Protein AF-A0A6L7CP15-F1 (afdb_monomer)

pLDDT: mean 97.13, std 3.35, range [74.56, 98.81]

Sequence (68 aa):
ITEQGIADLRGLSPLQRARTIIDNCAHPMYRDYLHRYLENAPGGHIHHDLSHVFDLHRNLIATGSMLG

Structure (mmCIF, N/CA/C/O backbone):
data_AF-A0A6L7CP15-F1
#
_entry.id   AF-A0A6L7CP15-F1
#
loop_
_atom_site.group_PDB
_atom_site.id
_atom_site.type_symbol
_atom_site.label_atom_id
_atom_site.label_alt_id
_atom_site.label_comp_id
_atom_site.label_asym_id
_atom_site.label_entity_id
_atom_site.label_seq_id
_atom_site.pdbx_PDB_ins_code
_atom_site.Cartn_x
_atom_site.Cartn_y
_atom_site.Cartn_z
_atom_site.occupancy
_atom_site.B_iso_or_equ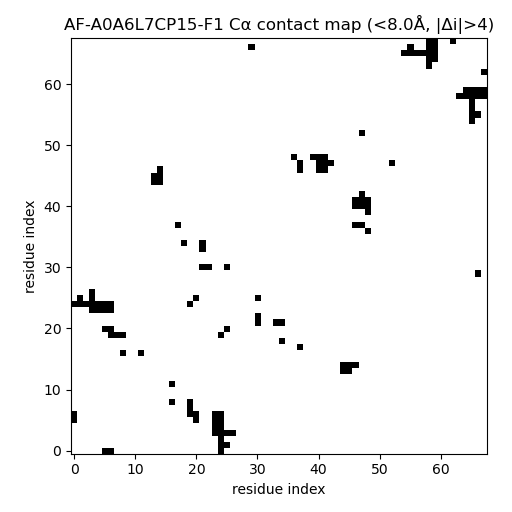iv
_atom_site.auth_seq_id
_atom_site.auth_comp_id
_atom_site.auth_asym_id
_atom_site.auth_atom_id
_atom_site.pdbx_PDB_model_num
ATOM 1 N N . ILE A 1 1 ? 3.021 -13.532 7.784 1.00 97.38 1 ILE A N 1
ATOM 2 C CA . ILE A 1 1 ? 2.000 -14.311 8.518 1.00 97.38 1 ILE A CA 1
ATOM 3 C C . ILE A 1 1 ? 1.160 -13.300 9.269 1.00 97.38 1 ILE A C 1
ATOM 5 O O . ILE A 1 1 ? 1.737 -12.488 9.983 1.00 97.38 1 ILE A O 1
ATOM 9 N N . THR A 1 2 ? -0.146 -13.318 9.048 1.00 98.56 2 THR A N 1
ATOM 10 C CA . THR A 1 2 ? -1.162 -12.520 9.750 1.00 98.56 2 THR A CA 1
ATOM 11 C C . THR A 1 2 ? -2.341 -13.439 10.082 1.00 98.56 2 THR A C 1
ATOM 13 O O . THR A 1 2 ? -2.327 -14.617 9.725 1.00 98.56 2 THR A O 1
ATOM 16 N N . GLU A 1 3 ? -3.377 -12.925 10.738 1.00 98.44 3 GLU A N 1
ATOM 17 C CA . GLU A 1 3 ? -4.639 -13.645 10.943 1.00 98.44 3 GLU A CA 1
ATOM 18 C C . GLU A 1 3 ? -5.372 -13.958 9.627 1.00 98.44 3 GLU A C 1
ATOM 20 O O . GLU A 1 3 ? -6.177 -14.883 9.581 1.00 98.44 3 GLU A O 1
ATOM 25 N N . GLN A 1 4 ? -5.065 -13.221 8.552 1.00 98.56 4 GLN A N 1
ATOM 26 C CA . GLN A 1 4 ? -5.622 -13.451 7.216 1.00 98.56 4 GLN A CA 1
ATOM 27 C C . GLN A 1 4 ? -4.961 -14.631 6.492 1.00 98.56 4 GLN A C 1
ATOM 29 O O . GLN A 1 4 ? -5.575 -15.207 5.594 1.00 98.56 4 GLN A O 1
ATOM 34 N N . GLY A 1 5 ? -3.722 -14.989 6.862 1.00 98.44 5 GLY A N 1
ATOM 35 C CA . GLY A 1 5 ? -2.990 -16.086 6.234 1.00 98.44 5 GLY A CA 1
ATOM 36 C C . GLY A 1 5 ? -1.465 -15.941 6.207 1.00 98.44 5 GLY A C 1
ATOM 37 O O . GLY A 1 5 ? -0.830 -15.220 6.986 1.00 98.44 5 GLY A O 1
ATOM 38 N N . ILE A 1 6 ? -0.847 -16.692 5.293 1.00 98.50 6 ILE A N 1
ATOM 39 C CA . ILE A 1 6 ? 0.603 -16.772 5.093 1.00 98.50 6 ILE A CA 1
ATOM 40 C C . ILE A 1 6 ? 0.955 -16.513 3.627 1.00 98.50 6 ILE A C 1
ATOM 42 O O . ILE A 1 6 ? 0.352 -17.079 2.725 1.00 98.50 6 ILE A O 1
ATOM 46 N N . ALA A 1 7 ? 1.968 -15.679 3.398 1.00 98.69 7 ALA A N 1
ATOM 47 C CA . ALA A 1 7 ? 2.550 -15.439 2.083 1.00 98.69 7 ALA A CA 1
ATOM 48 C C . ALA A 1 7 ? 3.947 -16.074 2.020 1.00 98.69 7 ALA A C 1
ATOM 50 O O . ALA A 1 7 ? 4.859 -15.624 2.718 1.00 98.69 7 ALA A O 1
ATOM 51 N N . ASP A 1 8 ? 4.118 -17.109 1.196 1.00 98.56 8 ASP A N 1
ATOM 52 C CA . ASP A 1 8 ? 5.437 -17.654 0.859 1.00 98.56 8 ASP A CA 1
ATOM 53 C C . ASP A 1 8 ? 6.051 -16.828 -0.275 1.00 98.56 8 ASP A C 1
ATOM 55 O O . ASP A 1 8 ? 5.451 -16.661 -1.333 1.00 98.56 8 ASP A O 1
ATOM 59 N N . LEU A 1 9 ? 7.240 -16.275 -0.036 1.00 98.62 9 LEU A N 1
ATOM 60 C CA . LEU A 1 9 ? 7.889 -15.321 -0.940 1.00 98.62 9 LEU A CA 1
ATOM 61 C C . LEU A 1 9 ? 9.120 -15.896 -1.646 1.00 98.62 9 LEU A C 1
ATOM 63 O O . LEU A 1 9 ? 9.817 -15.165 -2.354 1.00 98.62 9 LEU A O 1
ATOM 67 N N . ARG A 1 10 ? 9.437 -17.176 -1.428 1.00 98.62 10 ARG A N 1
ATOM 68 C CA . ARG A 1 10 ? 10.645 -17.800 -1.980 1.00 98.62 10 ARG A CA 1
ATOM 69 C C . ARG A 1 10 ? 10.542 -17.901 -3.503 1.00 98.62 10 ARG A C 1
ATOM 71 O O . ARG A 1 10 ? 9.545 -18.369 -4.035 1.00 98.62 10 ARG A O 1
ATOM 78 N N . GLY A 1 11 ? 11.588 -17.457 -4.201 1.00 98.19 11 GLY A N 1
ATOM 79 C CA . GLY A 1 11 ? 11.667 -17.516 -5.667 1.00 98.19 11 GLY A CA 1
ATOM 80 C C . GLY A 1 11 ? 10.767 -16.524 -6.416 1.00 98.19 11 GLY A C 1
ATOM 81 O O . GLY A 1 11 ? 10.705 -16.587 -7.640 1.00 98.19 11 GLY A O 1
ATOM 82 N N . LEU A 1 12 ? 10.086 -15.609 -5.717 1.00 98.44 12 LEU A N 1
ATOM 83 C CA . LEU A 1 12 ? 9.174 -14.643 -6.332 1.00 98.44 12 LEU A CA 1
ATOM 84 C C . LEU A 1 12 ? 9.876 -13.319 -6.677 1.00 98.44 12 LEU A C 1
ATOM 86 O O . LEU A 1 12 ? 10.637 -12.773 -5.874 1.00 98.44 12 LEU A O 1
ATOM 90 N N . SER A 1 13 ? 9.560 -12.756 -7.848 1.00 97.62 13 SER A N 1
ATOM 91 C CA . SER A 1 13 ? 9.940 -11.387 -8.228 1.00 97.62 13 SER A CA 1
ATOM 92 C C . SER A 1 13 ? 9.248 -10.344 -7.334 1.00 97.62 13 SER A C 1
ATOM 94 O O . SER A 1 13 ? 8.248 -10.668 -6.689 1.00 97.62 13 SER A O 1
ATOM 96 N N . PRO A 1 14 ? 9.700 -9.077 -7.279 1.00 97.81 14 PRO A N 1
ATOM 97 C CA . PRO A 1 14 ? 9.073 -8.073 -6.414 1.00 97.81 14 PRO A CA 1
ATOM 98 C C . PRO A 1 14 ? 7.570 -7.888 -6.660 1.00 97.81 14 PRO A C 1
ATOM 100 O O . PRO A 1 14 ? 6.807 -7.819 -5.699 1.00 97.81 14 PRO A O 1
ATOM 103 N N . LEU A 1 15 ? 7.127 -7.895 -7.923 1.00 96.88 15 LEU A N 1
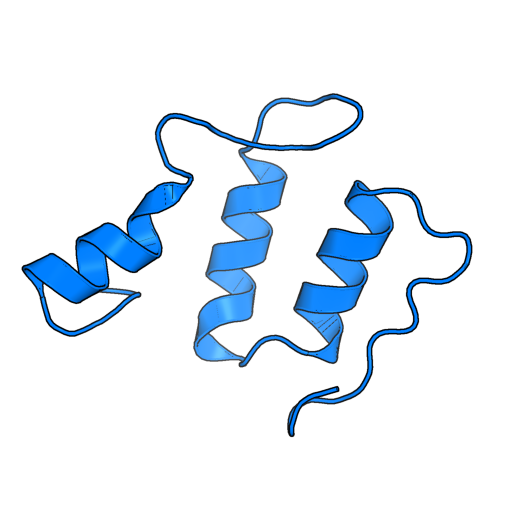ATOM 104 C CA . LEU A 1 15 ? 5.705 -7.790 -8.260 1.00 96.88 15 LEU A CA 1
ATOM 105 C C . LEU A 1 15 ? 4.912 -9.017 -7.783 1.00 96.88 15 LEU A C 1
ATOM 107 O O . LEU A 1 15 ? 3.827 -8.877 -7.220 1.00 96.88 15 LEU A O 1
ATOM 111 N N . GLN A 1 16 ? 5.466 -10.221 -7.964 1.00 98.00 16 GLN A N 1
ATOM 112 C CA . GLN A 1 16 ? 4.851 -11.458 -7.472 1.00 98.00 16 GLN A CA 1
ATOM 113 C C . GLN A 1 16 ? 4.780 -11.473 -5.941 1.00 98.00 16 GLN A C 1
ATOM 115 O O . GLN A 1 16 ? 3.757 -11.862 -5.380 1.00 98.00 16 GLN A O 1
ATOM 120 N N . ARG A 1 17 ? 5.832 -11.001 -5.259 1.00 98.56 17 ARG A N 1
ATOM 121 C CA . ARG A 1 17 ? 5.860 -10.862 -3.798 1.00 98.56 17 ARG A CA 1
ATOM 122 C C . ARG A 1 17 ? 4.783 -9.899 -3.319 1.00 98.56 17 ARG A C 1
ATOM 124 O O . ARG A 1 17 ? 4.036 -10.261 -2.419 1.00 98.56 17 ARG A O 1
ATOM 131 N N . ALA A 1 18 ? 4.678 -8.718 -3.929 1.00 98.25 18 ALA A N 1
ATOM 132 C CA . ALA A 1 18 ? 3.668 -7.725 -3.572 1.00 98.25 18 ALA A CA 1
ATOM 133 C C . ALA A 1 18 ? 2.253 -8.309 -3.679 1.00 98.25 18 ALA A C 1
ATOM 135 O O . ALA A 1 18 ? 1.522 -8.292 -2.694 1.00 98.25 18 ALA A O 1
ATOM 136 N N . ARG A 1 19 ? 1.908 -8.926 -4.818 1.00 98.19 19 ARG A N 1
ATOM 137 C CA . ARG A 1 19 ? 0.606 -9.593 -5.008 1.00 98.19 19 ARG A CA 1
ATOM 1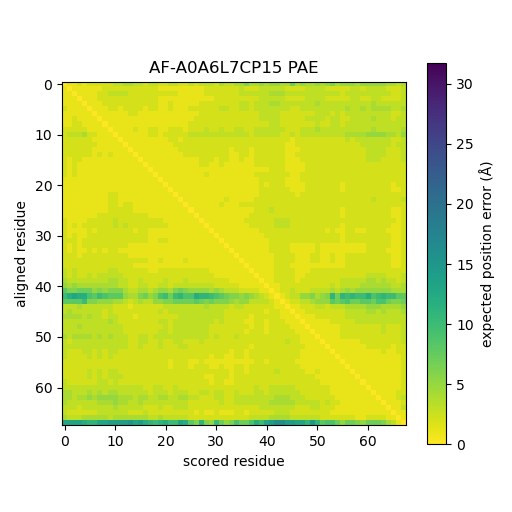38 C C . ARG A 1 19 ? 0.358 -10.678 -3.960 1.00 98.19 19 ARG A C 1
ATOM 140 O O . ARG A 1 19 ? -0.640 -10.626 -3.258 1.00 98.19 19 ARG A O 1
ATOM 147 N N . THR A 1 20 ? 1.327 -11.571 -3.752 1.00 98.75 20 THR A N 1
ATOM 148 C CA . THR A 1 20 ? 1.204 -12.672 -2.778 1.00 98.75 20 THR A CA 1
ATOM 149 C C . THR A 1 20 ? 0.989 -12.160 -1.351 1.00 98.75 20 THR A C 1
ATOM 151 O O . THR A 1 20 ? 0.202 -12.737 -0.602 1.00 98.75 20 THR A O 1
ATOM 154 N N . ILE A 1 21 ? 1.661 -11.072 -0.958 1.00 98.81 21 ILE A N 1
ATOM 155 C CA . ILE A 1 21 ? 1.452 -10.433 0.348 1.00 98.81 21 ILE A CA 1
ATOM 156 C C . ILE A 1 21 ? 0.041 -9.846 0.442 1.00 98.81 21 ILE A C 1
ATOM 158 O O . ILE A 1 21 ? -0.628 -10.062 1.452 1.00 98.81 21 ILE A O 1
ATOM 162 N N . ILE A 1 22 ? -0.412 -9.120 -0.582 1.00 98.69 22 ILE A N 1
ATOM 163 C CA . ILE A 1 22 ? -1.735 -8.484 -0.578 1.00 98.69 22 ILE A CA 1
ATOM 164 C C . ILE A 1 22 ? -2.833 -9.552 -0.486 1.00 98.69 22 ILE A C 1
ATOM 166 O O . ILE A 1 22 ? -3.670 -9.485 0.413 1.00 98.69 22 ILE A O 1
ATOM 170 N N . ASP A 1 23 ? -2.763 -10.585 -1.325 1.00 98.62 23 ASP A N 1
ATOM 171 C CA . ASP A 1 23 ? -3.782 -11.633 -1.415 1.00 98.62 23 ASP A CA 1
ATOM 172 C C . ASP A 1 23 ? -3.895 -12.458 -0.124 1.00 98.62 23 ASP A C 1
ATOM 174 O O . ASP A 1 23 ? -4.999 -12.779 0.322 1.00 98.62 23 ASP A O 1
ATOM 178 N N . ASN A 1 24 ? -2.757 -12.794 0.499 1.00 98.69 24 ASN A N 1
ATOM 179 C CA . ASN A 1 24 ? -2.723 -13.770 1.593 1.00 98.69 24 ASN A CA 1
ATOM 180 C C . ASN A 1 24 ? -2.580 -13.155 2.989 1.00 98.69 24 ASN A C 1
ATOM 182 O O . ASN A 1 24 ? -2.857 -13.837 3.969 1.00 98.69 24 ASN A O 1
ATOM 186 N N . CYS A 1 25 ? -2.094 -11.916 3.116 1.00 98.81 25 CYS A N 1
ATOM 187 C CA . CYS A 1 25 ? -1.789 -11.323 4.425 1.00 98.81 25 CYS A CA 1
ATOM 188 C C . CYS A 1 25 ? -2.523 -10.008 4.704 1.00 98.81 25 CYS A C 1
ATOM 190 O O . CYS A 1 25 ? -2.762 -9.708 5.875 1.00 98.81 25 CYS A O 1
ATOM 192 N N . ALA A 1 26 ? -2.859 -9.209 3.686 1.00 98.75 26 ALA A N 1
ATOM 193 C CA . ALA A 1 26 ? -3.499 -7.918 3.925 1.00 98.75 26 ALA A CA 1
ATOM 194 C C . ALA A 1 26 ? -4.944 -8.094 4.410 1.00 98.75 26 ALA A C 1
ATOM 196 O O . ALA A 1 26 ? -5.680 -8.963 3.929 1.00 98.75 26 ALA A O 1
ATOM 197 N N . HIS A 1 27 ? -5.351 -7.245 5.355 1.00 98.62 27 HIS A N 1
ATOM 198 C CA . HIS A 1 27 ? -6.720 -7.198 5.859 1.00 98.62 27 HIS A CA 1
ATOM 199 C C . HIS A 1 27 ? -7.696 -6.829 4.721 1.00 98.62 27 HIS A C 1
ATOM 201 O O . HIS A 1 27 ? -7.359 -5.946 3.925 1.00 98.62 27 HIS A O 1
ATOM 207 N N . PRO A 1 28 ? -8.901 -7.434 4.634 1.00 98.38 28 PRO A N 1
ATOM 208 C CA . PRO A 1 28 ? -9.830 -7.235 3.517 1.00 98.38 28 PRO A CA 1
ATOM 209 C C . PRO A 1 28 ? -10.116 -5.768 3.174 1.00 98.38 28 PRO A C 1
ATOM 211 O O . PRO A 1 28 ? -10.125 -5.417 2.002 1.00 98.38 28 PRO A O 1
ATOM 214 N N . MET A 1 29 ? -10.239 -4.893 4.181 1.00 98.25 29 MET A N 1
ATOM 215 C CA . MET A 1 29 ? -10.433 -3.444 3.973 1.00 98.25 29 MET A CA 1
ATOM 216 C C . MET A 1 29 ? -9.322 -2.761 3.157 1.00 98.25 29 MET A C 1
ATOM 218 O O . MET A 1 29 ? -9.571 -1.733 2.541 1.00 98.25 29 MET A O 1
ATOM 222 N N . TYR A 1 30 ? -8.097 -3.291 3.175 1.00 98.62 30 TYR A N 1
ATOM 223 C CA . TYR A 1 30 ? -6.929 -2.664 2.551 1.00 98.62 30 TYR A CA 1
ATOM 224 C C . TYR A 1 30 ? -6.534 -3.305 1.219 1.00 98.62 30 TYR A C 1
ATOM 226 O O . TYR A 1 30 ? -5.754 -2.708 0.480 1.00 98.62 30 TYR A O 1
ATOM 234 N N . ARG A 1 31 ? -7.037 -4.504 0.892 1.00 98.38 31 ARG A N 1
ATOM 235 C CA . ARG A 1 31 ? -6.621 -5.247 -0.312 1.00 98.38 31 ARG A CA 1
ATOM 236 C C . ARG A 1 31 ? -6.847 -4.440 -1.583 1.00 98.38 31 ARG A C 1
ATOM 238 O O . ARG A 1 31 ? -5.905 -4.239 -2.343 1.00 98.38 31 ARG A O 1
ATOM 245 N N . ASP A 1 32 ? -8.053 -3.905 -1.752 1.00 98.38 32 ASP A N 1
ATOM 246 C CA . ASP A 1 32 ? -8.419 -3.112 -2.929 1.00 98.38 32 ASP A CA 1
ATOM 247 C C . ASP A 1 32 ? -7.521 -1.881 -3.095 1.00 98.38 32 ASP A C 1
ATOM 249 O O . ASP A 1 32 ? -7.063 -1.587 -4.199 1.00 98.38 32 ASP A O 1
ATOM 253 N N . TYR A 1 33 ? -7.221 -1.179 -1.997 1.00 98.38 33 TYR A N 1
ATOM 254 C CA . TYR A 1 33 ? -6.306 -0.037 -2.016 1.00 98.38 33 TYR A CA 1
ATOM 255 C C . TYR A 1 33 ? -4.900 -0.455 -2.471 1.00 98.38 33 TYR A C 1
ATOM 257 O O . TYR A 1 33 ? -4.311 0.181 -3.344 1.00 98.38 33 TYR A O 1
ATOM 265 N N . LEU A 1 34 ? -4.362 -1.537 -1.902 1.00 98.44 34 LEU A N 1
ATOM 266 C CA . LEU A 1 34 ? -3.004 -2.002 -2.189 1.00 98.44 34 LEU A CA 1
ATOM 267 C C . LEU A 1 34 ? -2.858 -2.521 -3.626 1.00 98.44 34 LEU A C 1
ATOM 269 O O . LEU A 1 34 ? -1.833 -2.264 -4.259 1.00 98.44 34 LEU A O 1
ATOM 273 N N . HIS A 1 35 ? -3.875 -3.203 -4.163 1.00 98.25 35 HIS A N 1
ATOM 274 C CA . HIS A 1 35 ? -3.893 -3.605 -5.571 1.00 98.25 35 HIS A CA 1
ATOM 275 C C . HIS A 1 35 ? -3.900 -2.393 -6.497 1.00 98.25 35 HIS A C 1
ATOM 277 O O . HIS A 1 35 ? -3.055 -2.316 -7.384 1.00 98.25 35 HIS A O 1
ATOM 283 N N . ARG A 1 36 ? -4.768 -1.405 -6.239 1.00 98.00 36 ARG A N 1
ATOM 284 C CA . ARG A 1 36 ? -4.813 -0.167 -7.032 1.00 98.00 36 ARG A CA 1
ATOM 285 C C . ARG A 1 36 ? -3.493 0.595 -6.979 1.00 98.00 36 ARG A C 1
ATOM 287 O O . ARG A 1 36 ? -3.039 1.087 -8.006 1.00 98.00 36 ARG A O 1
ATOM 294 N N . TYR A 1 37 ? -2.847 0.669 -5.813 1.00 97.62 37 TYR A N 1
ATOM 295 C CA . TYR A 1 37 ? -1.516 1.271 -5.695 1.00 97.62 37 TYR A CA 1
ATOM 296 C C . TYR A 1 37 ? -0.498 0.561 -6.600 1.00 97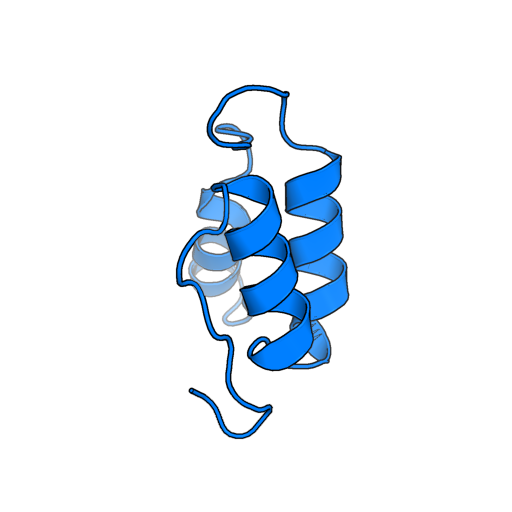.62 37 TYR A C 1
ATOM 298 O O . TYR A 1 37 ? 0.251 1.213 -7.324 1.00 97.62 37 TYR A O 1
ATOM 306 N N . LEU A 1 38 ? -0.496 -0.774 -6.597 1.00 97.06 38 LEU A N 1
ATOM 307 C CA . LEU A 1 38 ? 0.426 -1.583 -7.393 1.00 97.06 38 LEU A CA 1
ATOM 308 C C . LEU A 1 38 ? 0.149 -1.499 -8.906 1.00 97.06 38 LEU A C 1
ATOM 310 O O . LEU A 1 38 ? 1.089 -1.539 -9.697 1.00 97.06 38 LEU A O 1
ATOM 314 N N . GLU A 1 39 ? -1.122 -1.395 -9.299 1.00 95.88 39 GLU A N 1
ATOM 315 C CA . GLU A 1 39 ? -1.573 -1.248 -10.690 1.00 95.88 39 GLU A CA 1
ATOM 316 C C . GLU A 1 39 ? -1.257 0.135 -11.268 1.00 95.88 39 GLU A C 1
ATOM 318 O O . GLU A 1 39 ? -0.864 0.236 -12.429 1.00 95.88 39 GLU A O 1
ATOM 323 N N . ASN A 1 40 ? -1.393 1.185 -10.455 1.00 95.81 40 ASN A N 1
ATOM 324 C CA . ASN A 1 40 ? -1.131 2.565 -10.867 1.00 95.81 40 ASN A CA 1
ATOM 325 C C . ASN A 1 40 ? 0.357 2.935 -10.810 1.00 95.81 40 ASN A C 1
ATOM 327 O O . ASN A 1 40 ? 0.778 3.900 -11.450 1.00 95.81 40 ASN A O 1
ATOM 331 N N . ALA A 1 41 ? 1.158 2.195 -10.043 1.00 95.62 41 ALA A N 1
ATOM 332 C CA . ALA A 1 41 ? 2.579 2.462 -9.923 1.00 95.62 41 ALA A CA 1
ATOM 333 C C . ALA A 1 41 ? 3.315 2.230 -11.260 1.00 95.62 41 ALA A C 1
ATOM 335 O O . ALA A 1 41 ? 3.097 1.207 -11.920 1.00 95.62 41 ALA A O 1
ATOM 336 N N . PRO A 1 42 ? 4.232 3.137 -11.651 1.00 92.06 42 PRO A N 1
ATOM 337 C CA . PRO A 1 42 ? 5.033 2.974 -12.857 1.00 92.06 42 PRO A CA 1
ATOM 338 C C . PRO A 1 42 ? 5.820 1.656 -12.836 1.00 92.06 42 PRO A C 1
ATOM 340 O O . PRO A 1 42 ? 6.262 1.178 -11.788 1.00 92.06 42 PRO A O 1
ATOM 343 N N . GLY A 1 43 ? 5.978 1.064 -14.022 1.00 87.12 43 GLY A N 1
ATOM 344 C CA . GLY A 1 43 ? 6.659 -0.216 -14.196 1.00 87.12 43 GLY A CA 1
ATOM 345 C C . GLY A 1 43 ? 8.157 -0.161 -13.885 1.00 87.12 43 GLY A C 1
ATOM 346 O O . GLY A 1 43 ? 8.782 0.897 -13.864 1.00 87.12 43 GLY A O 1
ATOM 347 N N . GLY A 1 44 ? 8.750 -1.332 -13.673 1.00 91.69 44 GLY A N 1
ATOM 348 C CA . GLY A 1 44 ? 10.165 -1.489 -13.347 1.00 91.69 44 GLY A CA 1
ATOM 349 C C . GLY A 1 44 ? 10.395 -2.772 -12.560 1.00 91.69 44 GLY A C 1
ATOM 350 O O . GLY A 1 44 ? 9.505 -3.612 -12.449 1.00 91.69 44 GLY A O 1
ATOM 351 N N . HIS A 1 45 ? 11.588 -2.936 -11.983 1.00 94.44 45 HIS A N 1
ATOM 352 C CA . HIS A 1 45 ? 11.833 -4.081 -11.100 1.00 94.44 45 HIS A CA 1
ATOM 353 C C . HIS A 1 45 ? 10.972 -4.009 -9.828 1.00 94.44 45 HIS A C 1
ATOM 355 O O . HIS A 1 45 ? 10.471 -5.031 -9.367 1.00 94.44 45 HIS A O 1
ATOM 361 N N . ILE A 1 46 ? 10.777 -2.801 -9.287 1.00 95.56 46 ILE A N 1
ATOM 362 C CA . ILE A 1 46 ? 9.936 -2.518 -8.122 1.00 95.56 46 ILE A CA 1
ATOM 363 C C . ILE A 1 46 ? 8.943 -1.432 -8.526 1.00 95.56 46 ILE A C 1
ATOM 365 O O . ILE A 1 46 ? 9.346 -0.362 -8.973 1.00 95.56 46 ILE A O 1
ATOM 369 N N . HIS A 1 47 ? 7.658 -1.725 -8.368 1.00 96.00 47 HIS A N 1
ATOM 370 C CA . HIS A 1 47 ? 6.575 -0.814 -8.710 1.00 96.00 47 HIS A CA 1
ATOM 371 C C . HIS A 1 47 ? 6.311 0.120 -7.526 1.00 96.00 47 HIS A C 1
ATOM 373 O O . HIS A 1 47 ? 5.801 -0.318 -6.495 1.00 96.00 47 HIS A O 1
ATOM 379 N N . HIS A 1 48 ? 6.664 1.396 -7.675 1.00 95.75 48 HIS A N 1
ATOM 380 C CA . HIS A 1 48 ? 6.348 2.439 -6.702 1.00 95.75 48 HIS A CA 1
ATOM 381 C C . HIS A 1 48 ? 5.916 3.725 -7.392 1.00 95.75 48 HIS A C 1
ATOM 383 O O . HIS A 1 48 ? 6.618 4.237 -8.261 1.00 95.75 48 HIS A O 1
ATOM 389 N N . ASP A 1 49 ? 4.805 4.288 -6.928 1.00 96.06 49 ASP A N 1
ATOM 390 C CA . ASP A 1 49 ? 4.454 5.681 -7.182 1.00 96.06 49 ASP A CA 1
ATOM 391 C C . ASP A 1 49 ? 4.938 6.541 -6.012 1.00 96.06 49 ASP A C 1
ATOM 393 O O . ASP A 1 49 ? 4.386 6.471 -4.910 1.00 96.06 49 ASP A O 1
ATOM 397 N N . LEU A 1 50 ? 5.985 7.337 -6.245 1.00 95.50 50 LEU A N 1
ATOM 398 C CA . LEU A 1 50 ? 6.593 8.200 -5.228 1.00 95.50 50 LEU A CA 1
ATOM 399 C C . LEU A 1 50 ? 5.687 9.359 -4.803 1.00 95.50 50 LEU A C 1
ATOM 401 O O . LEU A 1 50 ? 5.884 9.905 -3.720 1.00 95.50 50 LEU A O 1
ATOM 405 N N . SER A 1 51 ? 4.695 9.718 -5.618 1.00 96.56 51 SER A N 1
ATOM 406 C CA . SER A 1 51 ? 3.743 10.781 -5.282 1.00 96.56 51 SER A CA 1
ATOM 407 C C . SER A 1 51 ? 2.773 10.334 -4.186 1.00 96.56 51 SER A C 1
ATOM 409 O O . SER A 1 51 ? 2.373 11.151 -3.360 1.00 96.56 51 SER A O 1
ATOM 411 N N . HIS A 1 52 ? 2.455 9.035 -4.153 1.00 96.31 52 HIS A N 1
ATOM 412 C CA . HIS A 1 52 ? 1.403 8.450 -3.312 1.00 96.31 52 HIS A CA 1
ATOM 413 C C . HIS A 1 52 ? 1.920 7.395 -2.310 1.00 96.31 52 HIS A C 1
ATOM 415 O O . HIS A 1 52 ? 1.154 6.837 -1.525 1.00 96.31 52 HIS A O 1
ATOM 421 N N . VAL A 1 53 ? 3.229 7.093 -2.293 1.00 97.00 53 VAL A N 1
ATOM 422 C CA . VAL A 1 53 ? 3.821 6.017 -1.462 1.00 97.00 53 VAL A CA 1
ATOM 423 C C . VAL A 1 53 ? 3.566 6.180 0.043 1.00 97.00 53 VAL A C 1
ATOM 425 O O . VAL A 1 53 ? 3.549 5.192 0.775 1.00 97.00 53 VAL A O 1
ATOM 428 N N . PHE A 1 54 ? 3.330 7.408 0.513 1.00 98.06 54 PHE A N 1
ATOM 429 C CA . PHE A 1 54 ? 3.098 7.707 1.928 1.00 98.06 54 PHE A CA 1
ATOM 430 C C . PHE A 1 54 ? 1.640 8.034 2.277 1.00 98.06 54 PHE A C 1
ATOM 432 O O . PHE A 1 54 ? 1.374 8.408 3.419 1.00 98.06 54 PHE A O 1
ATOM 439 N N . ASP A 1 55 ? 0.688 7.885 1.356 1.00 98.00 55 ASP A N 1
ATOM 440 C CA . ASP A 1 55 ? -0.689 8.356 1.561 1.00 98.00 55 ASP A CA 1
ATOM 441 C C . ASP A 1 55 ? -1.388 7.699 2.753 1.00 98.00 55 ASP A C 1
ATOM 443 O O . ASP A 1 55 ? -1.958 8.409 3.575 1.00 98.00 55 ASP A O 1
ATOM 447 N N . LEU A 1 56 ? -1.251 6.380 2.946 1.00 98.44 56 LEU A N 1
ATOM 448 C CA . LEU A 1 56 ? -1.822 5.696 4.119 1.00 98.44 56 LEU A CA 1
ATOM 449 C C . LEU A 1 56 ? -1.323 6.303 5.441 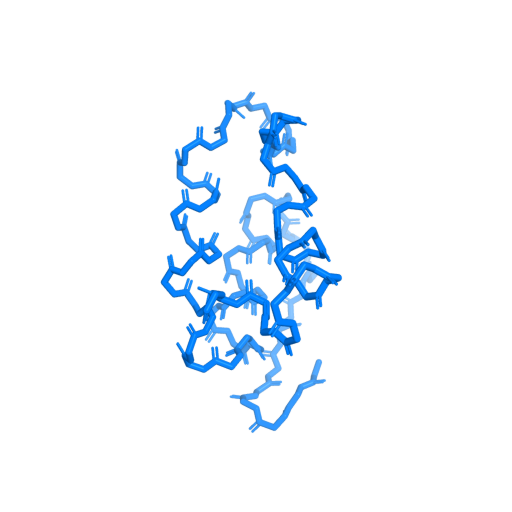1.00 98.44 56 LEU A C 1
ATOM 451 O O . LEU A 1 56 ? -2.093 6.496 6.382 1.00 98.44 56 LEU A O 1
ATOM 455 N N . HIS A 1 57 ? -0.034 6.640 5.514 1.00 98.44 57 HIS A N 1
ATOM 456 C 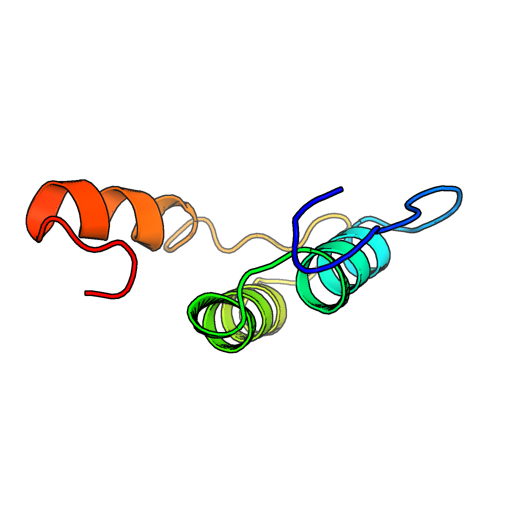CA . HIS A 1 57 ? 0.557 7.254 6.702 1.00 98.44 57 HIS A CA 1
ATOM 457 C C . HIS A 1 57 ? 0.103 8.706 6.875 1.00 98.44 57 HIS A C 1
ATOM 459 O O . HIS A 1 57 ? -0.196 9.131 7.990 1.00 98.44 57 HIS A O 1
ATOM 465 N N . ARG A 1 58 ? 0.020 9.465 5.778 1.00 98.25 58 ARG A N 1
ATOM 466 C CA . ARG A 1 58 ? -0.471 10.848 5.789 1.00 98.25 58 ARG A CA 1
ATOM 467 C C . ARG A 1 58 ? -1.931 10.916 6.228 1.00 98.25 58 ARG A C 1
ATOM 469 O O . ARG A 1 58 ? -2.261 11.759 7.057 1.00 98.25 58 ARG A O 1
ATOM 476 N N . ASN A 1 59 ? -2.769 10.005 5.740 1.00 98.31 59 ASN A N 1
ATOM 477 C CA . ASN A 1 59 ? -4.174 9.895 6.124 1.00 98.31 59 ASN A 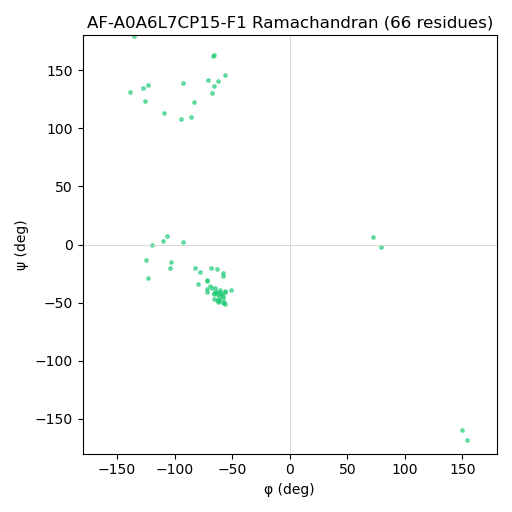CA 1
ATOM 478 C C . ASN A 1 59 ? -4.314 9.597 7.615 1.00 98.31 59 ASN A C 1
ATOM 480 O O . ASN A 1 59 ? -5.079 10.277 8.296 1.00 98.31 59 ASN A O 1
ATOM 484 N N . LEU A 1 60 ? -3.521 8.658 8.142 1.00 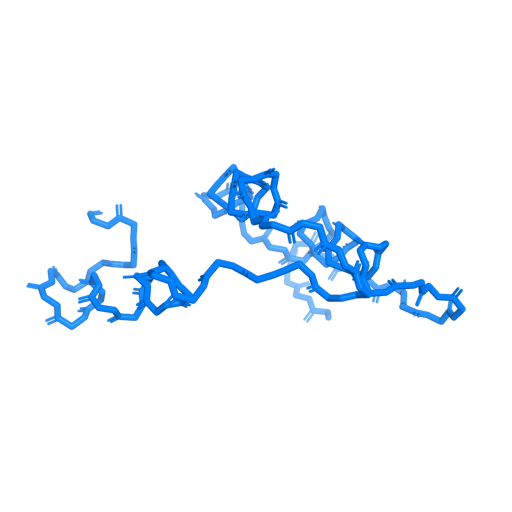98.56 60 LEU A N 1
ATOM 485 C CA . LEU A 1 60 ? -3.528 8.338 9.568 1.00 98.56 60 LEU A CA 1
ATOM 486 C C . LEU A 1 60 ? -3.197 9.565 10.425 1.00 98.56 60 LEU A C 1
ATOM 488 O O . LEU A 1 60 ? -3.881 9.819 11.411 1.00 98.56 60 LEU A O 1
ATOM 492 N N . ILE A 1 61 ? -2.181 10.342 10.037 1.00 98.38 61 ILE A N 1
ATOM 493 C CA . ILE A 1 61 ? -1.789 11.567 10.751 1.00 98.38 61 ILE A CA 1
ATOM 494 C C . ILE A 1 61 ? -2.892 12.631 10.672 1.00 98.38 61 ILE A C 1
ATOM 496 O O . ILE A 1 61 ? -3.166 13.302 11.664 1.00 98.38 61 ILE A O 1
ATOM 500 N N . ALA A 1 62 ? -3.512 12.802 9.504 1.00 98.19 62 ALA A N 1
ATOM 501 C CA . ALA A 1 62 ? -4.484 13.865 9.269 1.00 98.19 62 ALA A CA 1
ATOM 502 C C . ALA A 1 62 ? -5.884 13.561 9.829 1.00 98.19 62 ALA A C 1
ATOM 504 O O . ALA A 1 62 ? -6.581 14.478 10.254 1.00 98.19 62 ALA A O 1
ATOM 505 N N . THR A 1 63 ? -6.307 12.295 9.809 1.00 97.88 63 THR A N 1
ATOM 506 C CA . THR A 1 63 ? -7.705 11.892 10.057 1.00 97.88 63 THR A CA 1
ATOM 507 C C . THR A 1 63 ? -7.863 10.859 11.172 1.00 97.88 63 THR A C 1
ATOM 509 O O . THR A 1 63 ? -8.975 10.618 11.631 1.00 97.88 63 THR A O 1
ATOM 512 N N . GLY A 1 64 ? -6.772 10.222 11.612 1.00 98.00 64 GLY A N 1
ATOM 513 C CA . GLY A 1 64 ? -6.820 9.065 12.509 1.00 98.00 64 GLY A CA 1
ATOM 514 C C . GLY A 1 64 ? -7.164 7.739 11.813 1.00 98.00 64 GLY A C 1
ATOM 515 O O . GLY A 1 64 ? -7.150 6.700 12.470 1.00 98.00 64 GLY A O 1
ATOM 516 N N . SER A 1 65 ? -7.419 7.745 10.499 1.00 97.81 65 SER A N 1
ATOM 517 C CA . SER A 1 65 ? -7.703 6.569 9.663 1.00 97.81 65 SER A CA 1
ATOM 518 C C . SER A 1 65 ? -6.709 6.484 8.503 1.00 97.81 65 SER A C 1
ATOM 520 O O . SER A 1 65 ? -6.410 7.484 7.859 1.00 97.81 65 SER A O 1
ATOM 522 N N . MET A 1 66 ? -6.199 5.291 8.186 1.00 98.19 66 MET A N 1
ATOM 523 C CA . MET A 1 66 ? -5.326 5.10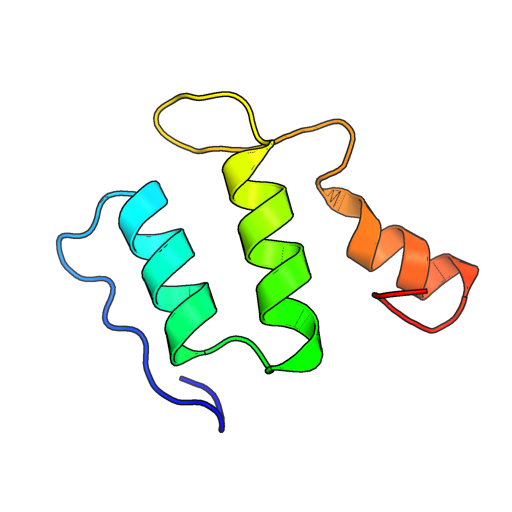9 7.015 1.00 98.19 66 MET A CA 1
ATOM 524 C C . MET A 1 66 ? -6.086 5.201 5.682 1.00 98.19 66 MET A C 1
ATOM 526 O O . MET A 1 66 ? -5.511 5.615 4.676 1.00 98.19 66 MET A O 1
ATOM 530 N N . LEU A 1 67 ? -7.365 4.818 5.662 1.00 96.44 67 LEU A N 1
ATOM 531 C CA . LEU A 1 67 ? -8.195 4.829 4.450 1.00 96.44 67 LEU A CA 1
ATOM 532 C C . LEU A 1 67 ? -8.991 6.134 4.276 1.00 96.44 67 LEU A C 1
ATOM 534 O O . LEU A 1 67 ? -9.713 6.261 3.288 1.00 96.44 67 LEU A O 1
ATOM 538 N N . GLY A 1 68 ? -8.807 7.099 5.188 1.00 74.56 68 GLY A N 1
ATOM 539 C CA . GLY A 1 68 ? -9.702 8.250 5.334 1.00 74.56 68 GLY A CA 1
ATOM 540 C C . GLY A 1 68 ? -11.001 7.887 6.036 1.00 74.56 68 GLY A C 1
ATOM 541 O O . GLY A 1 68 ? -11.224 6.678 6.285 1.00 74.56 68 GLY A O 1
#

Foldseek 3Di:
DAPQADADCPPHQQLRSQLSCLNRPDDPVCSVVSVVQQVPFDDDSHGHDPVCNCQLVVCCVVPVGSVD

Nearest PDB structures (foldseek):
  2g39-assembly1_B  TM=9.812E-01  e=6.629E-07  Pseudomonas aeruginosa
  4euc-assembly1_B  TM=9.240E-01  e=2.584E-07  Acetobacter aceti
  5dw4-assembly1_B  TM=9.273E-01  e=4.842E-07  Acetobacter aceti 1023
  5ddk-assembly1_B  TM=9.259E-01  e=9.075E-07  Acetobacter aceti 1023
  2nvv-assembly1_B  TM=9.739E-01  e=4.721E-06  Porphyromonas gingivalis W83

Radius of gyration: 12.83 Å; Cα contacts (8 Å, |Δi|>4): 65; chains: 1; bounding box: 22×32×27 Å

InterPro domains:
  IPR026888 Acetyl-CoA hydrolase/transferase, C-terminal domain [PF13336] (1-37)
  IPR037171 NagB/RpiA transferase-like [SSF100950] (1-66)
  IPR038460 Acetyl-CoA hydrolase/transferase, C-terminal domain superfamily [G3DSA:3.40.1080.20] (1-52)
  IPR046433 Acetyl-CoA hydrolase/transferase [PTHR43609] (1-67)

Mean predicted aligned error: 2.2 Å

Organism: Escherichia coli (NCBI:txid562)

Solvent-accessible surface area (backbone atoms only — not comparable to full-atom values): 4042 Å² total; per-residue (Å²): 114,45,99,68,32,64,49,89,56,83,97,48,54,59,63,55,36,52,51,40,38,40,76,23,35,43,56,78,91,48,32,66,58,54,50,52,51,53,70,71,16,51,84,67,79,64,59,59,39,83,93,59,71,57,45,49,60,52,27,30,74,76,69,75,28,51,87,100

Secondary structure (DSSP, 8-state):
-BTTB----TT--HHHHHHHHHHHHS-HHHHHHHHHHHHHSPPSSS---TTTTTHHHHHHHHHS-S--